Protein AF-A0A924G6T2-F1 (afdb_monomer)

Radius of gyration: 15.88 Å; Cα contacts (8 Å, |Δi|>4): 208; chains: 1; bounding box: 39×36×44 Å

Mean predicted aligned error: 4.58 Å

Solvent-accessible surface area (backbone atoms only — not comparable to full-atom values): 8589 Å² total; per-residue (Å²): 134,54,72,68,56,63,59,54,58,62,24,60,83,71,65,26,46,45,76,44,77,46,79,37,60,40,88,88,78,66,43,76,46,31,30,39,48,40,69,40,36,49,41,94,86,81,38,79,47,59,49,84,65,52,48,67,48,21,65,74,63,65,46,40,50,62,53,42,53,52,49,51,54,51,40,50,54,51,23,57,64,41,61,77,45,105,48,82,44,32,24,33,38,70,42,55,59,80,49,31,65,53,63,66,50,60,54,49,51,54,50,49,39,66,72,67,72,52,64,46,73,33,55,42,82,42,75,49,86,87,59,86,71,88,54,58,71,49,33,52,52,43,53,55,53,52,62,70,69,78

Foldseek 3Di:
DDPVLVQLVCQVVVVQKDWDWAFDADPPPRDGAEIETAIWGQRPPPGIDHCVPCVLSCLVVVVLLVNQVSSVVNLVVVLVVCVPPPHQYAYEYEHELSNQQDCPNLVVVLVVCVVVVDDLRRYHYDYDPSDDNPDPVSSVVSVVSSVVSD

Structure (mmCIF, N/CA/C/O backbone):
data_AF-A0A924G6T2-F1
#
_entry.id   AF-A0A924G6T2-F1
#
loop_
_atom_site.group_PDB
_atom_site.id
_atom_site.type_symbol
_atom_site.label_atom_id
_atom_site.label_alt_id
_atom_site.label_comp_id
_atom_site.label_asym_id
_atom_site.label_entity_id
_atom_site.label_seq_id
_atom_site.pdbx_PDB_ins_code
_atom_site.Cartn_x
_atom_site.Cartn_y
_atom_site.Cartn_z
_atom_site.occupancy
_atom_site.B_iso_or_equiv
_atom_site.auth_seq_id
_atom_site.auth_comp_id
_atom_site.auth_asym_id
_atom_site.auth_atom_id
_atom_site.pdbx_PDB_model_num
ATOM 1 N N . MET A 1 1 ? 15.480 -6.408 -20.104 1.00 56.56 1 MET A N 1
ATOM 2 C CA . MET A 1 1 ? 14.062 -6.718 -19.873 1.00 56.56 1 MET A CA 1
ATOM 3 C C . MET A 1 1 ? 13.894 -8.218 -19.819 1.00 56.56 1 MET A C 1
ATOM 5 O O . MET A 1 1 ? 14.264 -8.893 -20.775 1.00 56.56 1 MET A O 1
ATOM 9 N N . THR A 1 2 ? 13.439 -8.737 -18.684 1.00 74.12 2 THR A N 1
ATOM 10 C CA . THR A 1 2 ? 13.042 -10.146 -18.552 1.00 74.12 2 THR A CA 1
ATOM 11 C C . THR A 1 2 ? 11.643 -10.334 -19.149 1.00 74.12 2 THR A C 1
ATOM 13 O O . THR A 1 2 ? 10.899 -9.362 -19.262 1.00 74.12 2 THR A O 1
ATOM 16 N N . THR A 1 3 ? 11.267 -11.557 -19.537 1.00 86.25 3 THR A N 1
ATOM 17 C CA . THR A 1 3 ? 9.902 -11.855 -20.024 1.00 86.25 3 THR A CA 1
ATOM 18 C C . THR A 1 3 ? 8.847 -11.387 -19.019 1.00 86.25 3 THR A C 1
ATOM 20 O O . THR A 1 3 ? 7.939 -10.654 -19.380 1.00 86.25 3 THR A O 1
ATOM 23 N N . LEU A 1 4 ? 9.086 -11.647 -17.731 1.00 91.56 4 LEU A N 1
ATOM 24 C CA . LEU A 1 4 ? 8.181 -11.256 -16.654 1.00 91.56 4 LEU A CA 1
ATOM 25 C C . LEU A 1 4 ? 7.982 -9.732 -16.528 1.00 91.56 4 LEU A C 1
ATOM 27 O O . LEU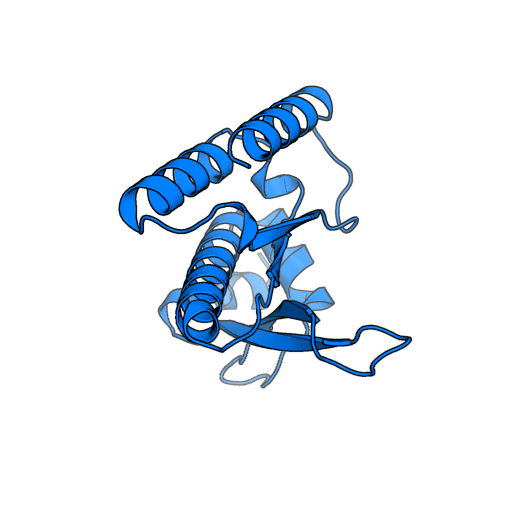 A 1 4 ? 6.940 -9.284 -16.075 1.00 91.56 4 LEU A O 1
ATOM 31 N N . GLU A 1 5 ? 8.960 -8.915 -16.928 1.00 92.69 5 GLU A N 1
ATOM 32 C CA . GLU A 1 5 ? 8.834 -7.447 -16.908 1.00 92.69 5 GLU A CA 1
ATOM 33 C C . GLU A 1 5 ? 7.909 -6.955 -18.018 1.00 92.69 5 GLU A C 1
ATOM 35 O O . GLU A 1 5 ? 7.124 -6.027 -17.830 1.00 92.69 5 GLU A O 1
ATOM 40 N N . VAL A 1 6 ? 8.019 -7.592 -19.188 1.00 93.00 6 VAL A N 1
ATOM 41 C CA . VAL A 1 6 ? 7.130 -7.342 -20.323 1.00 93.00 6 VAL A CA 1
ATOM 42 C C . VAL A 1 6 ? 5.706 -7.722 -19.940 1.00 93.00 6 VAL A C 1
ATOM 44 O O . VAL A 1 6 ? 4.794 -6.944 -20.205 1.00 93.00 6 VAL A O 1
ATOM 47 N N . ASP A 1 7 ? 5.539 -8.863 -19.271 1.00 94.75 7 ASP A N 1
ATOM 48 C CA . ASP A 1 7 ? 4.233 -9.340 -18.822 1.00 94.75 7 ASP A CA 1
ATOM 49 C C . ASP A 1 7 ? 3.654 -8.434 -17.729 1.00 94.75 7 ASP A C 1
ATOM 51 O O . ASP A 1 7 ? 2.476 -8.099 -17.771 1.00 94.75 7 ASP A O 1
ATOM 55 N N . LEU A 1 8 ? 4.467 -7.953 -16.782 1.00 96.25 8 LEU A N 1
ATOM 56 C CA . LEU A 1 8 ? 3.992 -7.070 -15.712 1.00 96.25 8 LEU A CA 1
ATOM 57 C C . LEU A 1 8 ? 3.471 -5.727 -16.245 1.00 96.25 8 LEU A C 1
ATOM 59 O O . LEU A 1 8 ? 2.565 -5.126 -15.665 1.00 96.25 8 LEU A O 1
ATOM 63 N N . ARG A 1 9 ? 4.013 -5.249 -17.369 1.00 95.50 9 ARG A N 1
ATOM 64 C CA . ARG A 1 9 ? 3.576 -3.994 -17.981 1.00 95.50 9 ARG A CA 1
ATOM 65 C C . ARG A 1 9 ? 2.109 -4.080 -18.401 1.00 95.50 9 ARG A C 1
ATOM 67 O O . ARG A 1 9 ? 1.723 -4.923 -19.211 1.00 95.50 9 ARG A O 1
ATOM 74 N N . GLY A 1 10 ? 1.290 -3.169 -17.878 1.00 94.69 10 GLY A N 1
ATOM 75 C CA . GLY A 1 10 ? -0.148 -3.130 -18.140 1.00 94.69 10 GLY A CA 1
ATOM 76 C C . GLY A 1 10 ? -0.943 -4.265 -17.483 1.00 94.69 10 GLY A C 1
ATOM 77 O O . GLY A 1 10 ? -2.115 -4.436 -17.814 1.00 94.69 10 GLY A O 1
ATOM 78 N N . ALA A 1 11 ? -0.342 -5.038 -16.570 1.00 97.25 11 ALA A N 1
ATOM 79 C CA . ALA A 1 11 ? -1.038 -6.089 -15.825 1.00 97.25 11 ALA A CA 1
ATOM 80 C C . ALA A 1 11 ? -2.206 -5.529 -14.993 1.00 97.25 11 ALA A C 1
ATOM 82 O O . ALA A 1 11 ? -3.255 -6.167 -14.899 1.00 97.25 11 ALA A O 1
ATOM 83 N N . VAL A 1 12 ? -2.070 -4.303 -14.466 1.00 97.25 12 VAL A N 1
ATOM 84 C CA . VAL A 1 12 ? -3.163 -3.573 -13.801 1.00 97.25 12 VAL A CA 1
ATOM 85 C C . VAL A 1 12 ? -4.338 -3.384 -14.762 1.00 97.25 12 VAL A C 1
ATOM 87 O O . VAL A 1 12 ? -5.451 -3.814 -14.470 1.00 97.25 12 VAL A O 1
ATOM 90 N N . GLY A 1 13 ? -4.091 -2.825 -15.951 1.00 97.06 13 GLY A N 1
ATOM 91 C CA . GLY A 1 13 ? -5.134 -2.589 -16.957 1.00 97.06 13 GLY A CA 1
ATOM 92 C C . GLY A 1 13 ? -5.799 -3.863 -17.495 1.00 97.06 13 GLY A C 1
ATOM 93 O O . GLY A 1 13 ? -6.942 -3.814 -17.948 1.00 97.06 13 GLY A O 1
ATOM 94 N N . ARG A 1 14 ? -5.114 -5.010 -17.427 1.00 97.75 14 ARG A N 1
ATOM 95 C CA . ARG A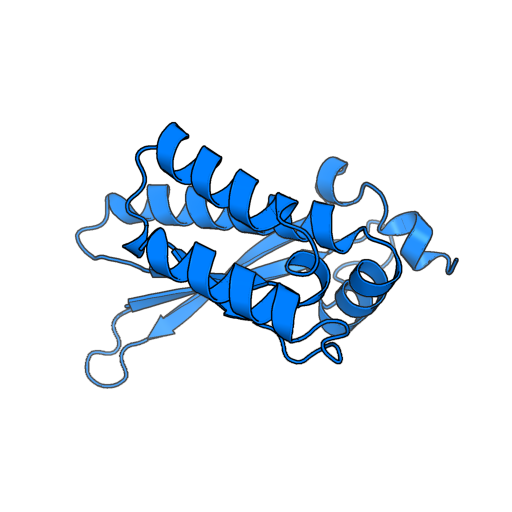 1 14 ? -5.675 -6.324 -17.784 1.00 97.75 14 ARG A CA 1
ATOM 96 C C . ARG A 1 14 ? -6.438 -7.001 -16.638 1.00 97.75 14 ARG A C 1
ATOM 98 O O . ARG A 1 14 ? -6.998 -8.071 -16.855 1.00 97.75 14 ARG A O 1
ATOM 105 N N . GLY A 1 15 ? -6.489 -6.397 -15.449 1.00 97.44 15 GLY A N 1
ATOM 106 C CA . GLY A 1 15 ? -7.148 -6.975 -14.274 1.00 97.44 15 GLY A CA 1
ATOM 107 C C . GLY A 1 15 ? -6.398 -8.166 -13.672 1.00 97.44 15 GLY A C 1
ATOM 108 O O . GLY A 1 15 ? -6.996 -8.993 -12.991 1.00 97.44 15 GLY A O 1
ATOM 109 N N . GLU A 1 16 ? -5.097 -8.280 -13.941 1.00 98.12 16 GLU A N 1
ATOM 110 C CA . GLU A 1 1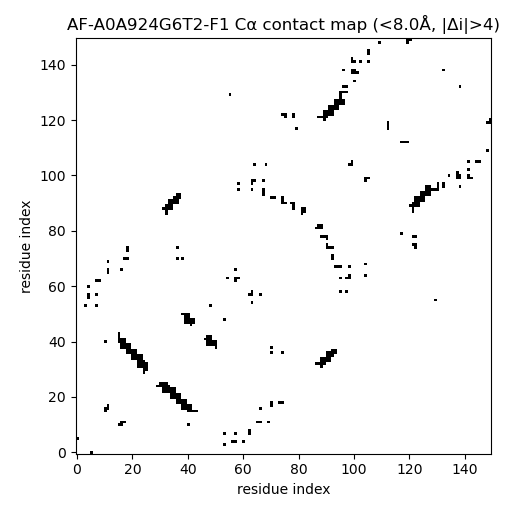6 ? -4.249 -9.346 -13.399 1.00 98.12 16 GLU A CA 1
ATOM 111 C C . GLU A 1 16 ? -3.709 -8.984 -12.011 1.00 98.12 16 GLU A C 1
ATOM 113 O O . GLU A 1 16 ? -3.355 -9.869 -11.235 1.00 98.12 16 GLU A O 1
ATOM 118 N N . ILE A 1 17 ? -3.639 -7.690 -11.690 1.00 98.31 17 ILE A N 1
ATOM 119 C CA . ILE A 1 17 ? -3.265 -7.195 -10.365 1.00 98.31 17 ILE A CA 1
ATOM 120 C C . ILE A 1 17 ? -4.528 -6.966 -9.536 1.00 98.31 17 ILE A C 1
ATOM 122 O O . ILE A 1 17 ? -5.499 -6.384 -10.013 1.00 98.31 17 ILE A O 1
ATOM 126 N N . SER A 1 18 ? -4.515 -7.422 -8.286 1.00 97.50 18 SER A N 1
ATOM 127 C CA . SER A 1 18 ? -5.614 -7.233 -7.336 1.00 97.50 18 SER A CA 1
ATOM 128 C C . SER A 1 18 ? -5.096 -6.968 -5.925 1.00 97.50 18 SER A C 1
ATOM 130 O O . SER A 1 18 ? -3.970 -7.343 -5.589 1.00 97.50 18 SER A O 1
ATOM 132 N N . ALA A 1 19 ? -5.926 -6.329 -5.101 1.00 97.62 19 ALA A N 1
ATOM 133 C CA . ALA A 1 19 ? -5.677 -6.153 -3.676 1.00 97.62 19 ALA A CA 1
ATOM 134 C C . ALA A 1 19 ? -6.397 -7.252 -2.886 1.00 97.62 19 ALA A C 1
ATOM 136 O O . ALA A 1 19 ? -7.601 -7.458 -3.040 1.00 97.62 19 ALA A O 1
ATOM 137 N N . TRP A 1 20 ? -5.658 -7.973 -2.048 1.00 97.31 20 TRP A N 1
ATOM 138 C CA . TRP A 1 20 ? -6.216 -8.869 -1.038 1.00 97.31 20 TRP A CA 1
ATOM 139 C C . TRP A 1 20 ? -6.052 -8.222 0.331 1.00 97.31 20 TRP A C 1
ATOM 141 O O . TRP A 1 20 ? -5.035 -7.589 0.585 1.00 97.31 20 TRP A O 1
ATOM 151 N N . PHE A 1 21 ? -7.024 -8.405 1.221 1.00 96.38 21 PHE A N 1
ATOM 152 C CA . PHE A 1 21 ? -7.027 -7.737 2.521 1.00 96.38 21 PHE A CA 1
ATOM 153 C C . PHE A 1 21 ? -6.804 -8.738 3.648 1.00 96.38 21 PHE A C 1
ATOM 155 O O . PHE A 1 21 ? -7.561 -9.700 3.797 1.00 96.38 21 PHE A O 1
ATOM 162 N N . GLN A 1 22 ? -5.760 -8.513 4.440 1.00 96.44 22 GLN A N 1
ATOM 163 C CA . GLN A 1 22 ? -5.450 -9.324 5.610 1.00 96.44 22 GLN A CA 1
ATOM 164 C C . GLN A 1 22 ? -5.861 -8.587 6.885 1.00 96.44 22 GLN A C 1
ATOM 166 O O . GLN A 1 22 ? -5.406 -7.478 7.132 1.00 96.44 22 GLN A O 1
ATOM 171 N N . ALA A 1 23 ? -6.705 -9.207 7.710 1.00 94.31 23 ALA A N 1
ATOM 172 C CA . ALA A 1 23 ? -7.168 -8.603 8.955 1.00 94.31 23 ALA A CA 1
ATOM 173 C C . ALA A 1 23 ? -6.070 -8.527 10.025 1.00 94.31 23 ALA A C 1
ATOM 175 O O . ALA A 1 23 ? -5.346 -9.496 10.266 1.00 94.31 23 ALA A O 1
ATOM 176 N N . GLN A 1 24 ? -6.019 -7.392 10.717 1.00 94.06 24 GLN A N 1
ATOM 177 C CA . GLN A 1 24 ? -5.220 -7.161 11.912 1.00 94.06 24 GLN A CA 1
ATOM 178 C C . GLN A 1 24 ? -6.147 -7.092 13.132 1.00 94.06 24 GLN A C 1
ATOM 180 O O . GLN A 1 24 ? -7.157 -6.381 13.137 1.00 94.06 24 GLN A O 1
ATOM 185 N N . HIS A 1 25 ? -5.810 -7.859 14.169 1.00 92.81 25 HIS A N 1
ATOM 186 C CA . HIS A 1 25 ? -6.641 -8.023 15.359 1.00 92.81 25 HIS A CA 1
ATOM 187 C C . HIS A 1 25 ? -6.041 -7.299 16.564 1.00 92.81 25 HIS A C 1
ATOM 189 O O . HIS A 1 25 ? -4.853 -7.442 16.854 1.00 92.81 25 HIS A O 1
ATOM 195 N N . ASP A 1 26 ? -6.884 -6.603 17.323 1.00 93.06 26 ASP A N 1
ATOM 196 C CA . ASP A 1 26 ? -6.539 -6.172 18.671 1.00 93.06 26 ASP A CA 1
ATOM 197 C C . ASP A 1 26 ? -6.330 -7.405 19.562 1.00 93.06 26 ASP A C 1
ATOM 199 O O . ASP A 1 26 ? -7.201 -8.269 19.683 1.00 93.06 26 ASP A O 1
ATOM 203 N N . VAL A 1 27 ? -5.155 -7.497 20.186 1.00 93.75 27 VAL A N 1
ATOM 204 C CA . VAL A 1 27 ? -4.718 -8.699 20.916 1.00 93.75 27 VAL A CA 1
ATOM 205 C C . VAL A 1 27 ? -5.560 -8.960 22.170 1.00 93.75 27 VAL A C 1
ATOM 207 O O . VAL A 1 27 ? -5.675 -10.105 22.605 1.00 93.75 27 VAL A O 1
ATOM 210 N N . ILE A 1 28 ? -6.156 -7.921 22.760 1.00 95.44 28 ILE A N 1
ATOM 211 C CA . ILE A 1 28 ? -6.916 -8.031 24.011 1.00 95.44 28 ILE A CA 1
ATOM 212 C C . ILE A 1 28 ? -8.368 -8.430 23.740 1.00 95.44 28 ILE A C 1
ATOM 214 O O . ILE A 1 28 ? -8.922 -9.292 24.420 1.00 95.44 28 ILE A O 1
ATOM 218 N N . THR A 1 29 ? -8.994 -7.797 22.755 1.00 93.25 29 THR A N 1
ATOM 219 C CA . THR A 1 29 ? -10.418 -7.937 22.431 1.00 93.25 29 THR A CA 1
ATOM 220 C C . THR A 1 29 ? -10.681 -8.955 21.321 1.00 93.25 29 THR A C 1
ATOM 222 O O . THR A 1 29 ? -11.818 -9.404 21.172 1.00 93.25 29 THR A O 1
ATOM 225 N N . GLY A 1 30 ? -9.662 -9.311 20.530 1.00 92.31 30 GLY A N 1
ATOM 226 C CA . GLY A 1 30 ? -9.761 -10.167 19.343 1.00 92.31 30 GLY A CA 1
ATOM 227 C C . GLY A 1 30 ? -10.460 -9.507 18.149 1.00 92.31 30 GLY A C 1
ATOM 228 O O . GLY A 1 30 ? -10.673 -10.153 17.119 1.00 92.31 30 GLY A O 1
ATOM 229 N N . GLN A 1 31 ? -10.853 -8.240 18.276 1.00 90.94 31 GLN A N 1
ATOM 230 C CA . GLN A 1 31 ? -11.610 -7.522 17.256 1.00 90.94 31 GLN A CA 1
ATOM 231 C C . GLN A 1 31 ? -10.695 -7.072 16.119 1.00 90.94 31 GLN A C 1
ATOM 233 O O . GLN A 1 31 ? -9.537 -6.741 16.349 1.00 90.94 31 GLN A O 1
ATOM 238 N N . ILE A 1 32 ? -11.227 -7.044 14.897 1.00 90.88 32 ILE A N 1
ATOM 239 C CA . ILE A 1 32 ? -10.521 -6.460 13.754 1.00 90.88 32 ILE A CA 1
ATOM 240 C C . ILE A 1 32 ? -10.468 -4.947 13.961 1.00 90.88 32 ILE A C 1
ATOM 242 O O . ILE A 1 32 ? -11.508 -4.324 14.188 1.00 90.88 32 ILE A O 1
ATOM 246 N N . VAL A 1 33 ? -9.264 -4.387 13.900 1.00 89.88 33 VAL A N 1
ATOM 247 C CA . VAL A 1 33 ? -9.009 -2.94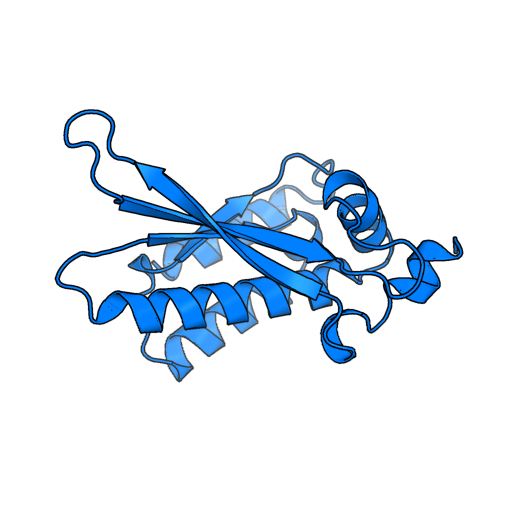5 14.063 1.00 89.88 33 VAL A CA 1
ATOM 248 C C . VAL A 1 33 ? -8.440 -2.305 12.805 1.00 89.88 33 VAL A C 1
ATOM 250 O O . VAL A 1 33 ? -8.654 -1.121 12.567 1.00 89.88 33 VAL A O 1
ATOM 253 N N . ALA A 1 34 ? -7.771 -3.100 11.978 1.00 91.81 34 ALA A N 1
ATOM 254 C CA . ALA A 1 34 ? -7.222 -2.664 10.711 1.00 91.81 34 ALA A CA 1
ATOM 255 C C . ALA A 1 34 ? -7.180 -3.833 9.728 1.00 91.81 34 ALA A C 1
ATOM 257 O O . ALA A 1 34 ? -7.359 -4.999 10.105 1.00 91.81 34 ALA A O 1
ATOM 258 N N . VAL A 1 35 ? -6.924 -3.528 8.467 1.00 94.94 35 VAL A N 1
ATOM 259 C CA . VAL A 1 35 ? -6.548 -4.516 7.464 1.00 94.94 35 VAL A CA 1
ATOM 260 C C . VAL A 1 35 ? -5.341 -4.029 6.679 1.00 94.94 35 VAL A C 1
ATOM 262 O O . VAL A 1 35 ? -5.168 -2.834 6.470 1.00 94.94 35 VAL A O 1
ATOM 265 N N . GLU A 1 36 ? -4.540 -4.958 6.182 1.00 96.06 36 GLU A N 1
ATOM 266 C CA . GLU A 1 36 ? -3.443 -4.661 5.269 1.00 96.06 36 GLU A CA 1
ATOM 267 C C . GLU A 1 36 ? -3.829 -5.035 3.836 1.00 96.06 36 GLU A C 1
ATOM 269 O O . GLU A 1 36 ? -4.246 -6.168 3.572 1.00 96.06 36 GLU A O 1
ATOM 274 N N . ALA A 1 37 ? -3.687 -4.086 2.911 1.00 96.81 37 ALA A N 1
ATOM 275 C CA . ALA A 1 37 ? -3.854 -4.299 1.483 1.00 96.81 37 ALA A CA 1
ATOM 276 C C . ALA A 1 37 ? -2.573 -4.894 0.883 1.00 96.81 37 ALA A C 1
ATOM 278 O O . ALA A 1 37 ? -1.529 -4.246 0.764 1.00 96.81 37 ALA A O 1
ATOM 279 N N . LEU A 1 38 ? -2.677 -6.148 0.458 1.00 96.38 38 LEU A N 1
ATOM 280 C CA . LEU A 1 38 ? -1.591 -6.944 -0.083 1.00 96.38 38 LEU A CA 1
ATOM 281 C C . LEU A 1 38 ? -1.799 -7.169 -1.579 1.00 96.38 38 LEU A C 1
ATOM 283 O O . LEU A 1 38 ? -2.780 -7.777 -2.009 1.00 96.38 38 LEU A O 1
ATOM 287 N N . CYS A 1 39 ? -0.838 -6.711 -2.376 1.00 97.06 39 CYS A N 1
ATOM 288 C CA . CYS A 1 39 ? -0.874 -6.863 -3.826 1.00 97.06 39 CYS A CA 1
ATOM 289 C C . CYS A 1 39 ? -0.812 -8.348 -4.229 1.00 97.06 39 CYS A C 1
ATOM 291 O O . CYS A 1 39 ? -0.139 -9.155 -3.583 1.00 97.06 39 CYS A O 1
ATOM 293 N N . ARG A 1 40 ? -1.513 -8.735 -5.293 1.00 97.75 40 ARG A N 1
ATOM 294 C CA . ARG A 1 40 ? -1.486 -10.082 -5.879 1.00 97.75 40 ARG A CA 1
ATOM 295 C C . ARG A 1 40 ? -1.476 -9.981 -7.387 1.00 97.75 40 ARG A C 1
ATOM 297 O O . ARG A 1 40 ? -2.296 -9.258 -7.946 1.00 97.75 40 ARG A O 1
ATOM 304 N N . TRP A 1 41 ? -0.602 -10.750 -8.031 1.00 98.12 41 TRP A N 1
ATOM 305 C CA . TRP A 1 41 ? -0.575 -10.859 -9.483 1.00 98.12 41 TRP A CA 1
ATOM 306 C C . TRP A 1 41 ? -1.034 -12.242 -9.933 1.00 98.12 41 TRP A C 1
ATOM 308 O O . TRP A 1 41 ? -0.361 -13.244 -9.706 1.00 98.12 41 TRP A O 1
ATOM 318 N N . HIS A 1 42 ? -2.191 -12.292 -10.581 1.00 97.94 42 HIS A N 1
ATOM 319 C CA . HIS A 1 42 ? -2.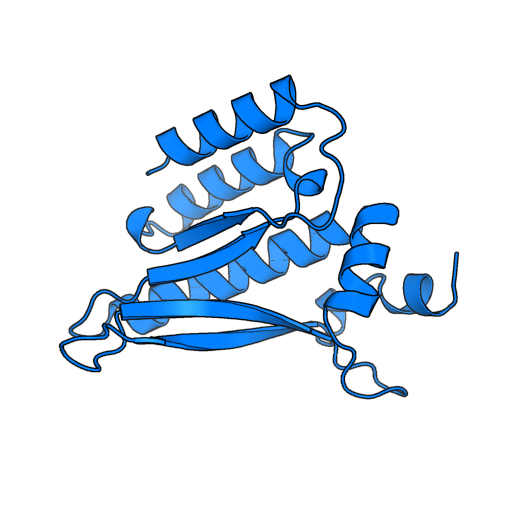740 -13.467 -11.238 1.00 97.94 42 HIS A CA 1
ATOM 320 C C . HIS A 1 42 ? -2.298 -13.486 -12.700 1.00 97.94 42 HIS A C 1
ATOM 322 O O . HIS A 1 42 ? -2.990 -12.987 -13.586 1.00 97.94 42 HIS A O 1
ATOM 328 N N . HIS A 1 43 ? -1.132 -14.068 -12.953 1.00 97.75 43 HIS A N 1
ATOM 329 C CA . HIS A 1 43 ? -0.612 -14.219 -14.301 1.00 97.75 43 HIS A CA 1
ATOM 330 C C . HIS A 1 43 ? -1.416 -15.284 -15.074 1.00 97.75 43 HIS A C 1
ATOM 332 O O . HIS A 1 43 ? -1.650 -16.373 -14.537 1.00 97.75 43 HIS A O 1
ATOM 338 N N . PRO A 1 44 ? -1.784 -15.044 -16.348 1.00 95.88 44 PRO A N 1
ATOM 339 C CA . PRO A 1 44 ? -2.635 -15.956 -17.122 1.00 95.88 44 PRO A CA 1
ATOM 340 C C . PRO A 1 44 ? -2.048 -17.367 -17.280 1.00 95.88 44 PRO A C 1
ATOM 342 O O . PRO A 1 44 ? -2.779 -18.351 -17.212 1.00 95.88 44 PRO A O 1
ATOM 345 N N . GLU A 1 45 ? -0.730 -17.473 -17.472 1.00 95.75 45 GLU A N 1
ATOM 346 C CA . GLU A 1 45 ? -0.037 -18.763 -17.628 1.00 95.75 45 GLU A CA 1
ATOM 347 C C . GLU A 1 45 ? 0.592 -19.310 -16.333 1.00 95.75 45 GLU A C 1
ATOM 349 O O . GLU A 1 45 ? 0.491 -20.502 -16.052 1.00 95.75 45 GLU A O 1
ATOM 354 N N . LEU A 1 46 ? 1.248 -18.456 -15.538 1.00 95.69 46 LEU A N 1
ATOM 355 C CA . LEU A 1 46 ? 2.012 -18.858 -14.351 1.00 95.69 46 LEU A CA 1
ATOM 356 C C . LEU A 1 46 ? 1.163 -18.952 -13.072 1.00 95.69 46 LEU A C 1
ATOM 358 O O . LEU A 1 46 ? 1.648 -19.446 -12.055 1.00 95.69 46 LEU A O 1
ATOM 362 N N . GLY A 1 47 ? -0.095 -18.507 -13.111 1.00 96.50 47 GLY A N 1
ATOM 363 C CA . GLY A 1 47 ? -0.965 -18.463 -11.942 1.00 96.50 47 GLY A CA 1
ATOM 364 C C . GLY A 1 47 ? -0.591 -17.332 -10.985 1.00 96.50 47 GLY A C 1
ATOM 365 O O . GLY A 1 47 ? -0.183 -16.252 -11.407 1.00 96.50 47 GLY A O 1
ATOM 366 N N . LEU A 1 48 ? -0.781 -17.558 -9.684 1.00 97.19 48 LEU A N 1
ATOM 367 C CA . LEU A 1 48 ? -0.494 -16.545 -8.671 1.00 97.19 48 LEU A CA 1
ATOM 368 C C . LEU A 1 48 ? 1.020 -16.365 -8.497 1.00 97.19 48 LEU A C 1
ATOM 370 O O . LEU A 1 48 ? 1.723 -17.299 -8.113 1.00 97.19 48 LEU A O 1
ATOM 374 N N . ILE A 1 49 ? 1.497 -15.149 -8.744 1.00 96.75 49 ILE A N 1
ATOM 375 C CA . ILE A 1 49 ? 2.881 -14.735 -8.532 1.00 96.75 49 ILE A CA 1
ATOM 376 C C . ILE A 1 49 ? 2.948 -13.886 -7.262 1.00 96.75 49 ILE A C 1
ATOM 378 O O . ILE A 1 49 ? 2.221 -12.901 -7.109 1.00 96.75 49 ILE A O 1
ATOM 382 N N . GLU A 1 50 ? 3.841 -14.270 -6.352 1.00 91.88 50 GLU A N 1
ATOM 383 C CA . GLU A 1 50 ? 4.019 -13.594 -5.067 1.00 91.88 50 GLU A CA 1
ATOM 384 C C . GLU A 1 50 ? 4.629 -12.185 -5.220 1.00 91.88 50 GLU A C 1
ATOM 386 O O . GLU A 1 50 ? 5.528 -11.992 -6.050 1.00 91.88 50 GLU A O 1
ATOM 391 N N . PRO A 1 51 ? 4.227 -11.207 -4.381 1.00 92.94 51 PRO A N 1
ATOM 392 C CA . PRO A 1 51 ? 4.749 -9.835 -4.409 1.00 92.94 51 PRO A CA 1
ATOM 393 C C . PRO A 1 51 ? 6.265 -9.733 -4.358 1.00 92.94 51 PRO A C 1
ATOM 395 O O . PRO A 1 51 ? 6.852 -8.927 -5.073 1.00 92.94 51 PRO A O 1
ATOM 398 N N . SER A 1 52 ? 6.921 -10.591 -3.577 1.00 89.44 52 SER A N 1
ATOM 399 C CA . SER A 1 52 ? 8.382 -10.606 -3.458 1.00 89.44 52 SER A CA 1
ATOM 400 C C . SER A 1 52 ? 9.103 -10.799 -4.799 1.00 89.44 52 SER A C 1
ATOM 402 O O . SER A 1 52 ? 10.247 -10.371 -4.943 1.00 89.44 52 SER A O 1
ATOM 404 N N . VAL A 1 53 ? 8.442 -11.406 -5.791 1.00 90.50 53 VAL A N 1
ATOM 405 C CA . VAL A 1 53 ? 8.996 -11.635 -7.128 1.00 90.50 53 VAL A CA 1
ATOM 406 C C . VAL A 1 53 ? 8.795 -10.417 -8.027 1.00 90.50 53 VAL A C 1
ATOM 408 O O . VAL A 1 53 ? 9.748 -9.954 -8.656 1.00 90.50 53 VAL A O 1
ATOM 411 N N . PHE A 1 54 ? 7.569 -9.896 -8.112 1.00 94.19 54 PHE A N 1
ATOM 412 C CA . PHE A 1 54 ? 7.239 -8.870 -9.104 1.00 94.19 54 PHE A CA 1
ATOM 413 C C . PHE A 1 54 ? 7.376 -7.435 -8.588 1.00 94.19 54 PHE A C 1
ATOM 415 O O . PHE A 1 54 ? 7.618 -6.544 -9.397 1.00 94.19 54 PHE A O 1
ATOM 422 N N . ILE A 1 55 ? 7.307 -7.184 -7.276 1.00 93.69 55 ILE A N 1
ATOM 423 C CA . ILE A 1 55 ? 7.519 -5.838 -6.716 1.00 93.69 55 ILE A CA 1
ATOM 424 C C . ILE A 1 55 ? 8.962 -5.389 -6.949 1.00 93.69 55 ILE A C 1
ATOM 426 O O . ILE A 1 55 ? 9.176 -4.304 -7.477 1.00 93.69 55 ILE A O 1
ATOM 430 N N . ALA A 1 56 ? 9.944 -6.262 -6.705 1.00 89.62 56 ALA A N 1
ATOM 431 C CA . ALA A 1 56 ? 11.354 -5.967 -6.982 1.00 89.62 56 ALA A CA 1
ATOM 432 C C . ALA A 1 56 ? 11.636 -5.695 -8.473 1.00 89.62 56 ALA A C 1
ATOM 434 O O . ALA A 1 56 ? 12.626 -5.048 -8.826 1.00 89.62 56 ALA A O 1
ATOM 435 N N . LEU A 1 57 ? 10.794 -6.226 -9.365 1.00 91.62 57 LEU A N 1
ATOM 436 C CA . LEU A 1 57 ? 10.854 -5.960 -10.797 1.00 91.62 57 LEU A CA 1
ATOM 437 C C . LEU A 1 57 ? 10.194 -4.625 -11.145 1.00 91.62 57 LEU A C 1
ATOM 439 O O . LEU A 1 57 ? 10.777 -3.829 -11.881 1.00 91.62 57 LEU A O 1
ATOM 443 N N . ALA A 1 58 ? 9.013 -4.368 -10.582 1.00 93.50 58 ALA A N 1
ATOM 444 C CA . ALA A 1 58 ? 8.277 -3.123 -10.745 1.00 93.50 58 ALA A CA 1
ATOM 445 C C . ALA A 1 58 ? 9.107 -1.915 -10.296 1.00 93.50 58 ALA A C 1
ATOM 447 O O . ALA A 1 58 ? 9.180 -0.901 -10.984 1.00 93.50 58 ALA A O 1
ATOM 448 N N . GLU A 1 59 ? 9.793 -2.072 -9.168 1.00 91.00 59 GLU A N 1
ATOM 449 C CA . GLU A 1 59 ? 10.703 -1.104 -8.566 1.00 91.00 59 GLU A CA 1
ATOM 450 C C . GLU A 1 59 ? 11.871 -0.706 -9.478 1.00 91.00 59 GLU A C 1
ATOM 452 O O . GLU A 1 59 ? 12.351 0.421 -9.415 1.00 91.00 59 GLU A O 1
ATOM 457 N N . LYS A 1 60 ? 12.321 -1.611 -10.354 1.00 87.75 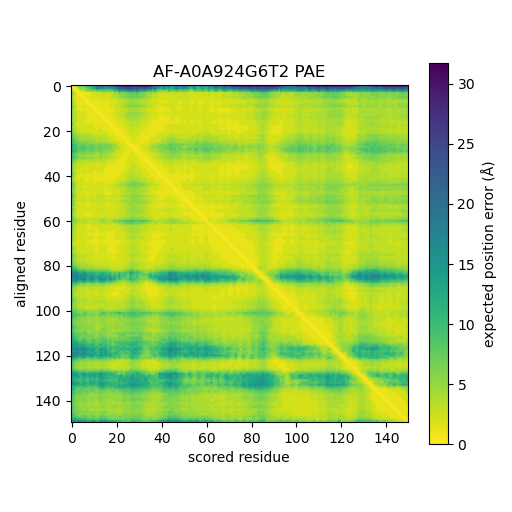60 LYS A N 1
ATOM 458 C CA . LYS A 1 60 ? 13.419 -1.362 -11.305 1.00 87.75 60 LYS A CA 1
ATOM 459 C C . LYS A 1 60 ? 12.947 -0.837 -12.662 1.00 87.75 60 LYS A C 1
ATOM 461 O O . LYS A 1 60 ? 13.791 -0.517 -13.495 1.00 87.75 60 LYS A O 1
ATOM 466 N N . SER A 1 61 ? 11.637 -0.820 -12.912 1.00 86.06 61 SER A N 1
ATOM 467 C CA . SER A 1 61 ? 11.049 -0.589 -14.241 1.00 86.06 61 SER A CA 1
ATOM 468 C C . SER A 1 61 ? 9.980 0.511 -14.263 1.00 86.06 61 SER A C 1
ATOM 470 O O . SER A 1 61 ? 9.182 0.554 -15.197 1.00 86.06 61 SER A O 1
ATOM 472 N N . ASP A 1 62 ? 9.943 1.378 -13.244 1.00 87.50 62 ASP A N 1
ATOM 473 C CA . ASP A 1 62 ? 8.929 2.424 -12.991 1.00 87.50 62 ASP A CA 1
ATOM 474 C C . ASP A 1 62 ? 7.467 1.931 -12.908 1.00 87.50 62 ASP A C 1
ATOM 476 O O . ASP A 1 62 ? 6.581 2.679 -12.495 1.00 87.50 62 ASP A O 1
ATOM 480 N N . LEU A 1 63 ? 7.198 0.650 -13.189 1.00 94.00 63 LEU A N 1
ATOM 481 C CA . LEU A 1 63 ? 5.878 0.020 -13.067 1.00 94.00 63 LEU A CA 1
ATOM 482 C C . LEU A 1 63 ? 5.354 0.048 -11.624 1.00 94.00 63 LEU A C 1
ATOM 484 O O . LEU A 1 63 ? 4.154 -0.096 -11.397 1.00 94.00 63 LEU A O 1
ATOM 488 N N . ILE A 1 64 ? 6.236 0.260 -10.641 1.00 93.50 64 ILE A N 1
ATOM 489 C CA . ILE A 1 64 ? 5.843 0.415 -9.239 1.00 93.50 64 ILE A CA 1
ATOM 490 C C . ILE A 1 64 ? 4.928 1.622 -9.017 1.00 93.50 64 ILE A C 1
ATOM 492 O O . ILE A 1 64 ? 4.110 1.582 -8.105 1.00 93.50 64 ILE A O 1
ATOM 496 N N . GLN A 1 65 ? 5.013 2.656 -9.860 1.00 91.88 65 GLN A N 1
ATOM 497 C CA . GLN A 1 65 ? 4.118 3.814 -9.785 1.00 91.88 65 GLN A CA 1
ATOM 498 C C . GLN A 1 65 ? 2.688 3.432 -10.193 1.00 91.88 65 GLN A C 1
ATOM 500 O O . GLN A 1 65 ? 1.731 3.778 -9.507 1.00 91.88 65 GLN A O 1
ATOM 505 N N . GLU A 1 66 ? 2.539 2.670 -11.285 1.00 93.38 66 GLU A N 1
ATOM 506 C CA . GLU A 1 66 ? 1.239 2.187 -11.777 1.00 93.38 66 GLU A CA 1
ATOM 507 C C . GLU A 1 66 ? 0.580 1.243 -10.761 1.00 93.38 66 GLU A C 1
ATOM 509 O O . GLU A 1 66 ? -0.590 1.406 -10.416 1.00 93.38 66 GLU A O 1
ATOM 514 N N . ILE A 1 67 ? 1.349 0.284 -10.237 1.00 95.50 67 ILE A N 1
ATOM 515 C CA . ILE A 1 67 ? 0.869 -0.669 -9.227 1.00 95.50 67 ILE A CA 1
ATOM 516 C C . ILE A 1 67 ? 0.539 0.048 -7.916 1.00 95.50 67 ILE A C 1
ATOM 518 O O . ILE A 1 67 ? -0.486 -0.244 -7.306 1.00 95.50 67 ILE A O 1
ATOM 522 N N . GLY A 1 68 ? 1.387 0.982 -7.483 1.00 93.50 68 GLY A N 1
ATOM 523 C CA . GLY A 1 68 ? 1.180 1.762 -6.266 1.00 93.50 68 GLY A CA 1
ATOM 524 C C . GLY A 1 68 ? -0.108 2.574 -6.313 1.00 93.50 68 GLY A C 1
ATOM 525 O O . GLY A 1 68 ? -0.925 2.476 -5.400 1.00 93.50 68 GLY A O 1
ATOM 526 N N . GLN A 1 69 ? -0.340 3.285 -7.420 1.00 91.88 69 GLN A N 1
ATOM 527 C CA . GLN A 1 69 ? -1.582 4.022 -7.650 1.00 91.88 69 GLN A CA 1
ATOM 528 C C . GLN A 1 69 ? -2.807 3.104 -7.567 1.00 91.88 69 GLN A C 1
ATOM 530 O O . GLN A 1 69 ? -3.755 3.403 -6.844 1.00 91.88 69 GLN A O 1
ATOM 535 N N . PHE A 1 70 ? -2.770 1.962 -8.257 1.00 95.12 70 PHE A N 1
ATOM 536 C CA . PHE A 1 70 ? -3.858 0.990 -8.208 1.00 95.12 70 PHE A CA 1
ATOM 537 C C . PHE A 1 70 ? -4.124 0.497 -6.780 1.00 95.12 70 PHE A C 1
ATOM 539 O O . PHE A 1 70 ? -5.271 0.462 -6.340 1.00 95.12 70 PHE A O 1
ATOM 546 N N . MET A 1 71 ? -3.076 0.142 -6.034 1.00 95.88 71 MET A N 1
ATOM 547 C CA . MET A 1 71 ? -3.221 -0.354 -4.664 1.00 95.88 71 MET A CA 1
ATOM 548 C C . MET A 1 71 ? -3.832 0.693 -3.732 1.00 95.88 71 MET A C 1
ATOM 550 O O . MET A 1 71 ? -4.705 0.353 -2.940 1.00 95.88 71 MET A O 1
ATOM 554 N N . VAL A 1 72 ? -3.434 1.959 -3.856 1.00 91.88 72 VAL A N 1
ATOM 555 C CA . VAL A 1 72 ? -4.015 3.068 -3.087 1.00 91.88 72 VAL A CA 1
ATOM 556 C C . VAL A 1 72 ? -5.507 3.244 -3.403 1.00 91.88 72 VAL A C 1
ATOM 558 O O . VAL A 1 72 ? -6.321 3.352 -2.486 1.00 91.88 72 VAL A O 1
ATOM 561 N N . GLU A 1 73 ? -5.890 3.203 -4.683 1.00 90.62 73 GLU A N 1
ATOM 562 C CA . GLU A 1 73 ? -7.297 3.283 -5.102 1.00 90.62 73 GLU A CA 1
ATOM 563 C C . GLU A 1 73 ? -8.138 2.138 -4.520 1.00 90.62 73 GLU A C 1
ATOM 565 O O . GLU A 1 73 ? -9.242 2.370 -4.021 1.00 90.62 73 GLU A O 1
ATOM 570 N N . GLN A 1 74 ? -7.613 0.907 -4.537 1.00 93.88 74 GLN A N 1
ATOM 571 C CA . GLN A 1 74 ? -8.288 -0.242 -3.926 1.00 93.88 74 GLN A CA 1
ATOM 572 C C . GLN A 1 74 ? -8.414 -0.088 -2.405 1.00 93.88 74 GLN A C 1
ATOM 574 O O . GLN A 1 74 ? -9.462 -0.408 -1.843 1.00 93.88 74 GLN A O 1
ATOM 579 N N . SER A 1 75 ? -7.379 0.428 -1.739 1.00 92.88 75 SER A N 1
ATOM 580 C CA . SER A 1 75 ? -7.397 0.643 -0.293 1.00 92.88 75 SER A CA 1
ATOM 581 C C . SER A 1 75 ? -8.437 1.675 0.130 1.00 92.88 75 SER A C 1
ATOM 583 O O . SER A 1 75 ? -9.167 1.437 1.089 1.00 92.88 75 SER A O 1
ATOM 585 N N . TRP A 1 76 ? -8.584 2.782 -0.602 1.00 88.50 76 TRP A N 1
ATOM 586 C CA . TRP A 1 76 ? -9.648 3.746 -0.316 1.00 88.50 76 TRP A CA 1
ATOM 587 C C . TRP A 1 76 ? -11.041 3.221 -0.610 1.00 88.50 76 TRP A C 1
ATOM 589 O O . TRP A 1 76 ? -11.960 3.509 0.154 1.00 88.50 76 TRP A O 1
ATOM 599 N N . ALA A 1 77 ? -11.216 2.457 -1.690 1.00 88.56 77 ALA A N 1
ATOM 600 C CA . ALA A 1 77 ? -12.499 1.825 -1.973 1.00 88.56 77 ALA A CA 1
ATOM 601 C C . ALA A 1 77 ? -12.921 0.910 -0.811 1.00 88.56 77 ALA A C 1
ATOM 603 O O . ALA A 1 77 ? -14.058 0.988 -0.346 1.00 88.56 77 ALA A O 1
ATOM 604 N N . ALA A 1 78 ? -11.981 0.120 -0.287 1.00 90.38 78 ALA A N 1
ATOM 605 C CA . ALA A 1 78 ? -12.213 -0.741 0.865 1.00 90.38 78 ALA A CA 1
ATOM 606 C C . ALA A 1 78 ? -12.466 0.061 2.158 1.00 90.38 78 ALA A C 1
ATOM 608 O O . ALA A 1 78 ? -13.411 -0.223 2.893 1.00 90.38 78 ALA A O 1
ATOM 609 N N . ALA A 1 79 ? -11.688 1.120 2.403 1.00 88.31 79 ALA A N 1
ATOM 610 C CA . ALA A 1 79 ? -11.884 2.013 3.544 1.00 88.31 79 ALA A CA 1
ATOM 611 C C . ALA A 1 79 ? -13.273 2.676 3.521 1.00 88.31 79 ALA A C 1
ATOM 613 O O . ALA A 1 79 ? -13.956 2.740 4.544 1.00 88.31 79 ALA A O 1
ATOM 614 N N . ALA A 1 80 ? -13.728 3.122 2.347 1.00 84.56 80 ALA A N 1
ATOM 615 C CA . ALA A 1 80 ? -15.060 3.682 2.156 1.00 84.56 80 ALA A CA 1
ATOM 616 C C . ALA A 1 80 ? -16.156 2.637 2.415 1.00 84.56 80 ALA A C 1
ATOM 618 O O . ALA A 1 80 ? -17.119 2.931 3.123 1.00 84.56 80 ALA A O 1
ATOM 619 N N . GLU A 1 81 ? -16.000 1.412 1.907 1.00 86.81 81 GLU A N 1
ATOM 620 C CA . GLU A 1 81 ? -16.945 0.314 2.145 1.00 86.81 81 GLU A CA 1
ATOM 621 C C . GLU A 1 81 ? -17.088 -0.002 3.644 1.00 86.81 81 GLU A C 1
ATOM 623 O O . GLU A 1 81 ? -18.205 -0.133 4.154 1.00 86.81 81 GLU A O 1
ATOM 628 N N . TRP A 1 82 ? -15.975 -0.052 4.380 1.00 86.25 82 TRP A N 1
ATOM 629 C CA . TRP A 1 82 ? -15.983 -0.358 5.814 1.00 86.25 82 TRP A CA 1
ATOM 630 C C . TRP A 1 82 ? -16.293 0.833 6.718 1.00 86.25 82 TRP A C 1
ATOM 632 O O . TRP A 1 82 ? -16.660 0.622 7.877 1.00 86.25 82 TRP A O 1
ATOM 642 N N . SER A 1 83 ? -16.248 2.063 6.199 1.00 78.00 83 SER A N 1
ATOM 643 C CA . SER A 1 83 ? -16.645 3.271 6.936 1.00 78.00 83 SER A CA 1
ATOM 644 C C . SER A 1 83 ? -18.109 3.246 7.397 1.00 78.00 83 SER A C 1
ATOM 646 O O . SER A 1 83 ? -18.470 3.911 8.366 1.00 78.00 83 SER A O 1
ATOM 648 N N . HIS A 1 84 ? -18.952 2.452 6.729 1.00 72.75 84 HIS A N 1
ATOM 649 C CA . HIS A 1 84 ? -20.355 2.249 7.090 1.00 72.75 84 HIS A CA 1
ATOM 650 C C . HIS A 1 84 ? -20.568 1.217 8.204 1.00 72.75 84 HIS A C 1
ATOM 652 O O . HIS A 1 84 ? -21.700 1.031 8.651 1.00 72.75 84 HIS A O 1
ATOM 658 N N . SER A 1 85 ? -19.517 0.521 8.639 1.00 71.19 85 SER A N 1
ATOM 659 C CA . SER A 1 85 ? -19.604 -0.374 9.788 1.00 71.19 85 SER A CA 1
ATOM 660 C C . SER A 1 85 ? -19.601 0.428 11.095 1.00 71.19 85 SER A C 1
ATOM 662 O O . SER A 1 85 ? -19.072 1.534 11.155 1.00 71.19 85 SER A O 1
ATOM 664 N N . ASP A 1 86 ? -20.142 -0.132 12.183 1.00 70.81 86 ASP A N 1
ATOM 665 C CA . ASP A 1 86 ? -20.136 0.510 13.517 1.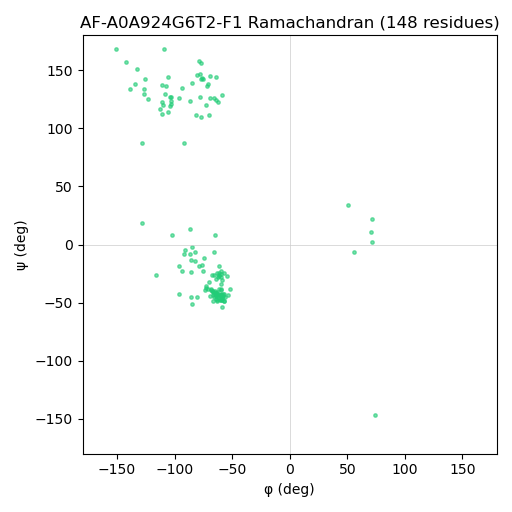00 70.81 86 ASP A CA 1
ATOM 666 C C . ASP A 1 86 ? -18.719 0.682 14.115 1.00 70.81 86 ASP A C 1
ATOM 668 O O . ASP A 1 86 ? -18.552 0.990 15.299 1.00 70.81 86 ASP A O 1
ATOM 672 N N . ARG A 1 87 ? -17.674 0.398 13.333 1.00 73.19 87 ARG A N 1
ATOM 673 C CA . ARG A 1 87 ? -16.281 0.309 13.750 1.00 73.19 87 ARG A CA 1
ATOM 674 C C . ARG A 1 87 ? -15.414 1.051 12.749 1.00 73.19 87 ARG A C 1
ATOM 676 O O . ARG A 1 87 ? -15.572 0.918 11.543 1.00 73.19 87 ARG A O 1
ATOM 683 N N . HIS A 1 88 ? -14.452 1.796 13.268 1.00 77.75 88 HIS A N 1
ATOM 684 C CA . HIS A 1 88 ? -13.406 2.370 12.442 1.00 77.75 88 HIS A CA 1
ATOM 685 C C . HIS A 1 88 ? -12.397 1.265 12.103 1.00 77.75 88 HIS A C 1
ATOM 687 O O . HIS A 1 88 ? -11.706 0.788 13.002 1.00 77.75 88 HIS A O 1
ATOM 693 N N . ILE A 1 89 ? -12.362 0.831 10.842 1.00 86.69 89 ILE A N 1
ATOM 694 C CA . ILE A 1 89 ? -11.367 -0.117 10.328 1.00 86.69 89 ILE A CA 1
ATOM 695 C C . ILE A 1 89 ? -10.386 0.676 9.473 1.00 86.69 89 ILE A C 1
ATOM 697 O O . ILE A 1 89 ? -10.764 1.223 8.439 1.00 86.69 89 ILE A O 1
ATOM 701 N N . GLU A 1 90 ? -9.141 0.750 9.928 1.00 89.94 90 GLU A N 1
ATOM 702 C CA . GLU A 1 90 ? -8.048 1.375 9.183 1.00 89.94 90 GLU A CA 1
ATOM 703 C C . GLU A 1 90 ? -7.569 0.449 8.056 1.00 89.94 90 GLU A C 1
ATOM 705 O O . GLU A 1 90 ? -7.540 -0.773 8.220 1.00 89.94 90 GLU A O 1
ATOM 710 N N . VAL A 1 91 ? -7.194 1.014 6.908 1.00 93.50 91 VAL A N 1
ATOM 711 C CA . VAL A 1 91 ? -6.624 0.253 5.789 1.00 93.50 91 VAL A CA 1
ATOM 712 C C . VAL A 1 91 ? -5.167 0.648 5.588 1.00 93.50 91 VAL A C 1
ATOM 714 O O . VAL A 1 91 ? -4.880 1.783 5.225 1.00 93.50 91 VAL A O 1
ATOM 717 N N . SER A 1 92 ? -4.240 -0.286 5.772 1.00 94.75 92 SER A N 1
ATOM 718 C CA . SER A 1 92 ? -2.825 -0.093 5.451 1.00 94.75 92 SER A CA 1
ATOM 719 C C . SER A 1 92 ? -2.537 -0.399 3.982 1.00 94.75 92 SER A C 1
ATOM 721 O O . SER A 1 92 ? -3.016 -1.400 3.445 1.00 94.75 92 SER A O 1
ATOM 723 N N . VAL A 1 93 ? -1.705 0.414 3.331 1.00 94.69 93 VAL A N 1
ATOM 724 C CA . VAL A 1 93 ? -1.174 0.166 1.984 1.00 94.69 93 VAL A CA 1
ATOM 725 C C . VAL A 1 93 ? 0.347 0.261 1.971 1.00 94.69 93 VAL A C 1
ATOM 727 O O . VAL A 1 93 ? 0.938 1.199 2.502 1.00 94.69 93 VAL A O 1
ATOM 730 N N . ASN A 1 94 ? 0.979 -0.716 1.325 1.00 94.50 94 ASN A N 1
ATOM 731 C CA . ASN A 1 94 ? 2.425 -0.763 1.154 1.00 94.50 94 ASN A CA 1
ATOM 732 C C . ASN A 1 94 ? 2.880 0.200 0.045 1.00 94.50 94 ASN A C 1
ATOM 734 O O . ASN A 1 94 ? 2.415 0.114 -1.095 1.00 94.50 94 ASN A O 1
ATOM 738 N N . VAL A 1 95 ? 3.838 1.072 0.356 1.00 92.38 95 VAL A N 1
ATOM 739 C CA . VAL A 1 95 ? 4.428 2.048 -0.566 1.00 92.38 95 VAL A CA 1
ATOM 740 C C . VAL A 1 95 ? 5.937 1.837 -0.631 1.00 92.38 95 VAL A C 1
ATOM 742 O O . VAL A 1 95 ? 6.646 1.861 0.374 1.00 92.38 95 VAL A O 1
ATOM 745 N N . SER A 1 96 ? 6.441 1.644 -1.848 1.00 91.75 96 SER A N 1
ATOM 746 C CA . SER A 1 96 ? 7.879 1.519 -2.086 1.00 91.75 96 SER A CA 1
ATOM 747 C C . SER A 1 96 ? 8.554 2.891 -1.998 1.00 91.75 96 SER A C 1
ATOM 749 O O . SER A 1 96 ? 8.008 3.862 -2.533 1.00 91.75 96 SER A O 1
ATOM 751 N N . PRO A 1 97 ? 9.778 2.998 -1.448 1.00 89.75 97 PRO A N 1
ATOM 752 C CA . PRO A 1 97 ? 10.542 4.244 -1.465 1.00 89.75 97 PRO A CA 1
ATOM 753 C C . PRO A 1 97 ? 10.732 4.847 -2.865 1.00 89.75 97 PRO A C 1
ATOM 755 O O . PRO A 1 97 ? 10.847 6.063 -2.994 1.00 89.75 97 PRO A O 1
ATOM 758 N N . ALA A 1 98 ? 10.722 4.022 -3.920 1.00 89.88 98 ALA A N 1
ATOM 759 C CA . ALA A 1 98 ? 10.800 4.487 -5.307 1.00 89.88 98 ALA A CA 1
ATOM 760 C C . ALA A 1 98 ? 9.618 5.396 -5.707 1.00 89.88 98 ALA A C 1
ATOM 762 O O . ALA A 1 98 ? 9.767 6.264 -6.564 1.00 89.88 98 ALA A O 1
ATOM 763 N N . GLN A 1 99 ? 8.459 5.245 -5.058 1.00 91.62 99 GLN A N 1
ATOM 764 C CA . GLN A 1 99 ? 7.277 6.091 -5.268 1.00 91.62 99 GLN A CA 1
ATOM 765 C C . GLN A 1 99 ? 7.406 7.467 -4.598 1.00 91.62 99 GLN A C 1
ATOM 767 O O . GLN A 1 99 ? 6.704 8.401 -4.963 1.00 91.62 99 GLN A O 1
ATOM 772 N N . LEU A 1 100 ? 8.337 7.618 -3.651 1.00 90.25 100 LEU A N 1
ATOM 773 C CA . LEU A 1 100 ? 8.537 8.841 -2.868 1.00 90.25 100 LEU A CA 1
ATOM 774 C C . LEU A 1 100 ? 9.728 9.684 -3.348 1.00 90.25 100 LEU A C 1
ATOM 776 O O . LEU A 1 100 ? 10.117 10.646 -2.689 1.00 90.25 100 LEU A O 1
ATOM 780 N N . VAL A 1 101 ? 10.335 9.328 -4.483 1.00 86.69 101 VAL A N 1
ATOM 781 C CA . VAL A 1 101 ? 11.436 10.108 -5.072 1.00 86.69 101 VAL A CA 1
ATOM 782 C C . VAL A 1 101 ? 10.917 11.417 -5.679 1.00 86.69 101 VAL A C 1
ATOM 784 O O . VAL A 1 101 ? 11.573 12.453 -5.570 1.00 86.69 101 VAL A O 1
ATOM 787 N N . THR A 1 102 ? 9.733 11.395 -6.297 1.00 84.94 102 THR A N 1
ATOM 788 C CA . THR A 1 102 ? 9.070 12.577 -6.871 1.00 84.94 102 THR A CA 1
ATOM 789 C C . THR A 1 102 ? 7.847 12.971 -6.039 1.00 84.94 102 THR A C 1
ATOM 791 O O . THR A 1 102 ? 7.410 12.231 -5.161 1.00 84.94 102 THR A O 1
ATOM 794 N N . SER A 1 103 ? 7.291 14.159 -6.296 1.00 86.31 103 SER A N 1
ATOM 795 C CA . SER A 1 103 ? 6.051 14.607 -5.645 1.00 86.31 103 SER A CA 1
ATOM 796 C C . SER A 1 103 ? 4.801 13.921 -6.188 1.00 86.31 103 SER A C 1
ATOM 798 O O . SER A 1 103 ? 3.737 14.040 -5.600 1.00 86.31 103 SER A O 1
ATOM 800 N N . GLU A 1 104 ? 4.904 13.199 -7.307 1.00 88.00 104 GLU A N 1
ATOM 801 C CA . GLU A 1 104 ? 3.733 12.741 -8.057 1.00 88.00 104 GLU A CA 1
ATOM 802 C C . GLU A 1 104 ? 2.815 11.847 -7.224 1.00 88.00 104 GLU A C 1
ATOM 804 O O . GLU A 1 104 ? 1.595 11.977 -7.312 1.00 88.00 104 GLU A O 1
ATOM 809 N N . PHE A 1 105 ? 3.389 10.968 -6.399 1.00 87.94 105 PHE A N 1
ATOM 810 C CA . PHE A 1 105 ? 2.617 10.106 -5.510 1.00 87.94 105 PHE A CA 1
ATOM 811 C C . PHE A 1 105 ? 1.901 10.910 -4.418 1.00 87.94 105 PHE A C 1
ATOM 813 O O . PHE A 1 105 ? 0.699 10.743 -4.217 1.00 87.94 105 PHE A O 1
ATOM 820 N N . THR A 1 106 ? 2.611 11.812 -3.733 1.00 89.19 106 THR A N 1
ATOM 821 C CA . THR A 1 106 ? 2.038 12.601 -2.631 1.00 89.19 106 THR A CA 1
ATOM 822 C C . THR A 1 106 ? 0.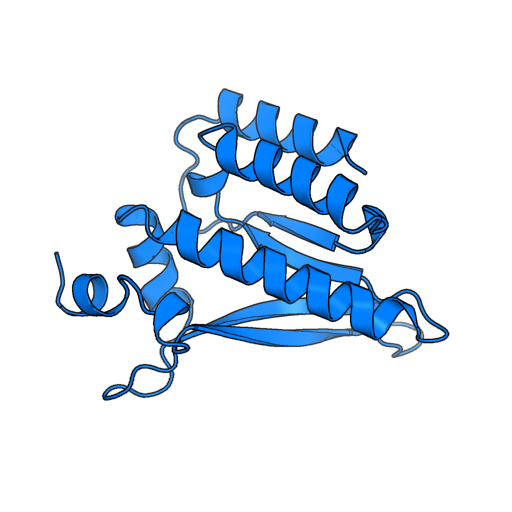998 13.608 -3.125 1.00 89.19 106 THR A C 1
ATOM 824 O O . THR A 1 106 ? -0.055 13.748 -2.505 1.00 89.19 106 THR A O 1
ATOM 827 N N . ASP A 1 107 ? 1.241 14.240 -4.275 1.00 90.19 107 ASP A N 1
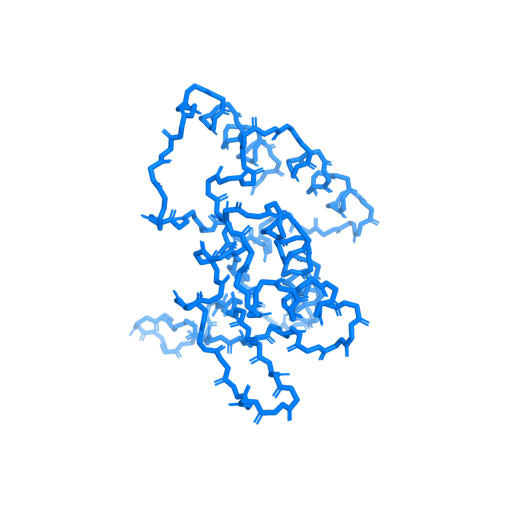ATOM 828 C CA . ASP A 1 107 ? 0.316 15.176 -4.922 1.00 90.19 107 ASP A CA 1
ATOM 829 C C . ASP A 1 107 ? -0.985 14.475 -5.344 1.00 90.19 107 ASP A C 1
ATOM 831 O O . ASP A 1 107 ? -2.082 14.993 -5.118 1.00 90.19 107 ASP A O 1
ATOM 835 N N . ARG A 1 108 ? -0.884 13.271 -5.927 1.00 85.75 108 ARG A N 1
ATOM 836 C CA . ARG A 1 108 ? -2.059 12.453 -6.269 1.00 85.75 108 ARG A CA 1
ATOM 837 C C . ARG A 1 108 ? -2.818 12.025 -5.027 1.00 85.75 108 ARG A C 1
ATOM 839 O O . ARG A 1 108 ? -4.045 12.090 -5.029 1.00 85.75 108 ARG A O 1
ATOM 846 N N . LEU A 1 109 ? -2.105 11.625 -3.972 1.00 86.75 109 LEU A N 1
ATOM 847 C CA . LEU A 1 109 ? -2.749 11.191 -2.742 1.00 86.75 109 LEU A CA 1
ATOM 848 C C . LEU A 1 109 ? -3.602 12.315 -2.138 1.00 86.75 109 LEU A C 1
ATOM 850 O O . LEU A 1 109 ? -4.772 12.110 -1.819 1.00 86.75 109 LEU A O 1
ATOM 854 N N . ALA A 1 110 ? -3.027 13.516 -2.045 1.00 86.25 110 ALA A N 1
ATOM 855 C CA . ALA A 1 110 ? -3.725 14.706 -1.574 1.00 86.25 110 ALA A CA 1
ATOM 856 C C . ALA A 1 110 ? -4.956 15.025 -2.439 1.00 86.25 110 ALA A C 1
ATOM 858 O O . ALA A 1 110 ? -6.035 15.288 -1.912 1.00 86.25 110 ALA A O 1
ATOM 859 N N . HIS A 1 111 ? -4.812 14.945 -3.766 1.00 86.56 111 HIS A N 1
ATOM 860 C CA . HIS A 1 111 ? -5.912 15.201 -4.693 1.00 86.56 111 HIS A CA 1
ATOM 861 C C . HIS A 1 111 ? -7.093 14.239 -4.501 1.00 86.56 111 HIS A C 1
ATOM 863 O O . HIS A 1 111 ? -8.250 14.661 -4.515 1.00 86.56 111 HIS A O 1
ATOM 869 N N . GLU A 1 112 ? -6.820 12.948 -4.322 1.00 80.62 112 GLU A N 1
ATOM 870 C CA . GLU A 1 112 ? -7.863 11.934 -4.160 1.00 80.62 112 GLU A CA 1
ATOM 871 C C . GLU A 1 112 ? -8.562 12.017 -2.797 1.00 80.62 112 GLU A C 1
ATOM 873 O O . GLU A 1 112 ? -9.785 11.859 -2.739 1.00 80.62 112 GLU A O 1
ATOM 878 N N . LEU A 1 113 ? -7.832 12.350 -1.724 1.00 80.31 113 LEU A N 1
ATOM 879 C CA . LEU A 1 113 ? -8.427 12.641 -0.413 1.00 80.31 113 LEU A CA 1
ATOM 880 C C . LEU A 1 113 ? -9.451 13.781 -0.508 1.00 80.31 113 LEU A C 1
ATOM 882 O O . LEU A 1 113 ? -10.594 13.621 -0.068 1.00 80.31 113 LEU A O 1
ATOM 886 N N . ASP A 1 114 ? -9.074 14.889 -1.154 1.00 81.94 114 ASP A N 1
ATOM 887 C CA . ASP A 1 114 ? -9.964 16.032 -1.379 1.00 81.94 114 ASP A CA 1
ATOM 888 C C . ASP A 1 114 ? -11.179 15.640 -2.237 1.00 81.94 114 ASP A C 1
ATOM 890 O O . ASP A 1 114 ? -12.321 15.996 -1.928 1.00 81.94 114 ASP A O 1
ATOM 894 N N . ARG A 1 115 ? -10.956 14.875 -3.315 1.00 80.62 115 ARG A N 1
ATOM 895 C CA . ARG A 1 115 ? -12.001 14.480 -4.272 1.00 80.62 115 ARG A CA 1
ATOM 896 C C . ARG A 1 115 ? -13.040 13.542 -3.662 1.00 80.62 115 ARG A C 1
ATOM 898 O O . ARG A 1 115 ? -14.227 13.672 -3.965 1.00 80.62 115 ARG A O 1
ATOM 905 N N . LEU A 1 116 ? -12.607 12.578 -2.854 1.00 71.94 116 LEU A N 1
ATOM 906 C CA . LEU A 1 116 ? -13.472 11.543 -2.286 1.00 71.94 116 LEU A CA 1
ATOM 907 C C . LEU A 1 116 ? -14.068 11.937 -0.927 1.00 71.94 116 LEU A C 1
ATOM 909 O O . LEU A 1 116 ? -14.908 11.204 -0.409 1.00 71.94 116 LEU A O 1
ATOM 913 N N . SER A 1 117 ? -13.678 13.094 -0.368 1.00 74.44 117 SER A N 1
ATOM 914 C CA . SER A 1 117 ? -14.087 13.535 0.978 1.00 74.44 117 SER A CA 1
ATOM 915 C C . SER A 1 117 ? -13.847 12.453 2.039 1.00 74.44 117 SER A C 1
ATOM 917 O O . SER A 1 117 ? -14.636 12.293 2.974 1.00 74.44 117 SER A O 1
ATOM 919 N N . LEU A 1 118 ? -12.775 11.676 1.863 1.00 69.44 118 LEU A N 1
ATOM 920 C CA . LEU A 1 118 ? -12.413 10.598 2.773 1.00 69.44 118 LEU A CA 1
ATOM 921 C C . LEU A 1 118 ? -11.692 11.169 3.985 1.00 69.44 118 LEU A C 1
ATOM 923 O O . LEU A 1 118 ? -10.937 12.135 3.890 1.00 69.44 118 LEU A O 1
ATOM 927 N N . SER A 1 119 ? -11.913 10.542 5.138 1.00 73.12 119 SER A N 1
ATOM 928 C CA . SER A 1 119 ? -11.098 10.831 6.312 1.00 73.12 119 SER A CA 1
ATOM 929 C C . SER A 1 119 ? -9.664 10.366 6.035 1.00 73.12 119 SER A C 1
ATOM 931 O O . SER A 1 119 ? -9.486 9.188 5.715 1.00 73.12 119 SER A O 1
ATOM 933 N N . PRO A 1 120 ? -8.638 11.219 6.187 1.00 70.25 120 PRO A N 1
ATOM 934 C CA . PRO A 1 120 ? -7.244 10.799 6.025 1.00 70.25 120 PRO A CA 1
ATOM 935 C C . PRO A 1 120 ? -6.866 9.688 7.016 1.00 70.25 120 PRO A C 1
ATOM 937 O O . PRO A 1 120 ? -6.119 8.786 6.665 1.00 70.25 120 PRO A O 1
ATOM 940 N N . LEU A 1 121 ? -7.525 9.649 8.181 1.00 71.88 121 LEU A N 1
ATOM 941 C CA . LEU A 1 121 ? -7.351 8.611 9.205 1.00 71.88 121 LEU A CA 1
ATOM 942 C C . LEU A 1 121 ? -7.818 7.212 8.771 1.00 71.88 121 LEU A C 1
ATOM 944 O O . LEU A 1 121 ? -7.671 6.259 9.527 1.00 71.88 121 LEU A O 1
ATOM 948 N N . SER A 1 122 ? -8.435 7.080 7.596 1.00 79.06 122 SER A N 1
ATOM 949 C CA . SER A 1 122 ? -8.910 5.791 7.087 1.00 79.06 122 SER A CA 1
ATOM 950 C C . SER A 1 122 ? -7.837 4.993 6.337 1.00 79.06 122 SER A C 1
ATOM 952 O O . SER A 1 122 ? -8.032 3.799 6.106 1.00 79.06 122 SER A O 1
ATOM 954 N N . LEU A 1 123 ? -6.711 5.629 5.985 1.00 87.06 123 LEU A N 1
ATOM 955 C CA . LEU A 1 123 ? -5.611 5.012 5.249 1.00 87.06 123 LEU A CA 1
ATOM 956 C C . LEU A 1 123 ? -4.281 5.194 5.991 1.00 87.06 123 LEU A C 1
ATOM 958 O O . LEU A 1 123 ? -3.890 6.312 6.309 1.00 87.06 123 LEU A O 1
ATOM 962 N N . SER A 1 124 ? -3.549 4.102 6.176 1.00 90.56 124 SER A N 1
ATOM 963 C CA . SER A 1 124 ? -2.186 4.103 6.701 1.00 90.56 124 SER A CA 1
ATOM 964 C C . SER A 1 124 ? -1.198 3.714 5.612 1.00 90.56 124 SER A C 1
ATOM 966 O O . SER A 1 124 ? -1.455 2.822 4.803 1.00 90.56 124 SER A O 1
ATOM 968 N N . ILE A 1 125 ? -0.070 4.419 5.549 1.00 90.19 125 ILE A N 1
ATOM 969 C CA . ILE A 1 125 ? 0.979 4.162 4.562 1.00 90.19 125 ILE A CA 1
ATOM 970 C C . ILE A 1 125 ? 2.133 3.445 5.249 1.00 90.19 125 ILE A C 1
ATOM 972 O O . ILE A 1 125 ? 2.790 3.999 6.132 1.00 90.19 125 ILE A O 1
ATOM 976 N N . GLU A 1 126 ? 2.419 2.235 4.783 1.00 91.25 126 GLU A N 1
ATOM 977 C CA . GLU A 1 126 ? 3.536 1.424 5.252 1.00 91.25 126 GLU A CA 1
ATOM 978 C C . GLU A 1 126 ? 4.669 1.475 4.229 1.00 91.25 126 GLU A C 1
ATOM 980 O O . GLU A 1 126 ? 4.493 1.128 3.062 1.00 91.25 126 GLU A O 1
ATOM 985 N N . ILE A 1 127 ? 5.847 1.938 4.647 1.00 88.00 127 ILE A N 1
ATOM 986 C CA . ILE A 1 127 ? 7.006 2.027 3.755 1.00 88.00 127 ILE A CA 1
ATOM 987 C C . ILE A 1 127 ? 7.750 0.697 3.752 1.00 88.00 127 ILE A C 1
ATOM 989 O O . ILE A 1 127 ? 8.193 0.233 4.802 1.00 88.00 127 ILE A O 1
ATOM 993 N N . THR A 1 128 ? 7.933 0.105 2.572 1.00 82.94 128 THR A N 1
ATOM 994 C CA . THR A 1 128 ? 8.653 -1.167 2.448 1.00 82.94 128 THR A CA 1
ATOM 995 C C . THR A 1 128 ? 10.170 -0.972 2.547 1.00 82.94 128 THR A C 1
ATOM 997 O O . THR A 1 128 ? 10.739 -0.031 1.996 1.00 82.94 128 THR A O 1
ATOM 1000 N N . GLU A 1 129 ? 10.863 -1.913 3.195 1.00 76.56 129 GLU A N 1
ATOM 1001 C CA . GLU A 1 129 ? 12.336 -1.926 3.302 1.00 76.56 129 GLU A CA 1
ATOM 1002 C C . GLU A 1 129 ? 13.026 -2.628 2.108 1.00 76.56 129 GLU A C 1
ATOM 1004 O O . GLU A 1 129 ? 14.213 -2.952 2.156 1.00 76.56 129 GLU A O 1
ATOM 1009 N N . SER A 1 130 ? 12.291 -2.890 1.020 1.00 71.44 130 SER A N 1
ATOM 1010 C CA . SER A 1 130 ? 12.746 -3.669 -0.146 1.00 71.44 130 SER A CA 1
ATOM 1011 C C . SER A 1 130 ? 13.882 -3.012 -0.936 1.00 71.44 130 SER A C 1
ATOM 1013 O O . SER A 1 130 ? 14.669 -3.716 -1.576 1.00 71.44 130 SER A O 1
ATOM 1015 N N . LEU A 1 131 ? 13.992 -1.682 -0.883 1.00 75.81 131 LEU A N 1
ATOM 1016 C CA . LEU A 1 131 ? 14.987 -0.917 -1.627 1.00 75.81 131 LEU A CA 1
ATOM 1017 C C . LEU A 1 131 ? 15.825 0.002 -0.738 1.00 75.81 131 LEU A C 1
ATOM 1019 O O . LEU A 1 131 ? 15.285 0.693 0.128 1.00 75.81 131 LEU A O 1
ATOM 1023 N N . PRO A 1 132 ? 17.132 0.135 -1.034 1.00 76.75 132 PRO A N 1
ATOM 1024 C CA . PRO A 1 132 ? 17.916 1.257 -0.546 1.00 76.75 132 PRO A CA 1
ATOM 1025 C C . PRO A 1 132 ? 17.307 2.583 -1.019 1.00 76.75 132 PRO A C 1
ATOM 1027 O O . PRO A 1 132 ? 17.078 2.784 -2.213 1.00 76.75 132 PRO A O 1
ATOM 1030 N N . ILE A 1 133 ? 17.083 3.504 -0.084 1.00 79.75 133 ILE A N 1
ATOM 1031 C CA . ILE A 1 133 ? 16.569 4.842 -0.383 1.00 79.75 133 ILE A CA 1
ATOM 1032 C C . ILE A 1 133 ? 17.660 5.643 -1.104 1.00 79.75 133 ILE A C 1
ATOM 1034 O O . ILE A 1 133 ? 18.682 5.982 -0.508 1.00 79.75 133 ILE A O 1
ATOM 1038 N N . ALA A 1 134 ? 17.443 5.936 -2.389 1.00 75.31 134 ALA A N 1
ATOM 1039 C CA . ALA A 1 134 ? 18.423 6.625 -3.231 1.00 75.31 134 ALA A CA 1
ATOM 1040 C C . ALA A 1 134 ? 18.595 8.113 -2.867 1.00 75.31 134 ALA A C 1
ATOM 1042 O O . ALA A 1 134 ? 19.718 8.614 -2.873 1.00 75.31 134 ALA A O 1
ATOM 1043 N N . ASP A 1 135 ? 17.501 8.800 -2.521 1.00 83.56 135 ASP A N 1
ATOM 1044 C CA . ASP A 1 135 ? 17.484 10.211 -2.115 1.00 83.56 135 ASP A CA 1
ATOM 1045 C C . ASP A 1 135 ? 16.735 10.363 -0.784 1.00 83.56 135 ASP A C 1
ATOM 1047 O O . ASP A 1 135 ? 15.520 10.562 -0.730 1.00 83.56 135 ASP A O 1
ATOM 1051 N N . VAL A 1 136 ? 17.474 10.200 0.317 1.00 87.19 136 VAL A N 1
ATOM 1052 C CA . VAL A 1 136 ? 16.911 10.269 1.674 1.00 87.19 136 VAL A CA 1
ATOM 1053 C C . VAL A 1 136 ? 16.266 11.633 1.958 1.00 87.19 136 VAL A C 1
ATOM 1055 O O . VAL A 1 136 ? 15.137 11.630 2.446 1.00 87.19 136 VAL A O 1
ATOM 1058 N N . PRO A 1 137 ? 16.897 12.791 1.660 1.00 88.75 137 PRO A N 1
ATOM 1059 C CA . PRO A 1 137 ? 16.252 14.090 1.846 1.00 88.75 137 PRO A CA 1
ATOM 1060 C C . PRO A 1 137 ? 14.916 14.231 1.110 1.00 88.75 137 PRO A C 1
ATOM 1062 O O . PRO A 1 137 ? 13.949 14.696 1.716 1.00 88.75 137 PRO A O 1
ATOM 1065 N N . ALA A 1 138 ? 14.840 13.809 -0.158 1.00 87.88 138 ALA A N 1
ATOM 1066 C CA . ALA A 1 138 ? 13.599 13.878 -0.924 1.00 87.88 138 ALA A CA 1
ATOM 1067 C C . ALA A 1 138 ? 12.505 13.003 -0.300 1.00 87.88 138 ALA A C 1
ATOM 1069 O O . ALA A 1 138 ? 11.402 13.490 -0.055 1.00 87.88 138 ALA A O 1
ATOM 1070 N N . VAL A 1 139 ? 12.821 11.749 0.038 1.00 87.69 139 VAL A N 1
ATOM 1071 C CA . VAL A 1 139 ? 11.856 10.828 0.659 1.00 87.69 139 VAL A CA 1
ATOM 1072 C C . VAL A 1 139 ? 11.381 11.345 2.017 1.00 87.69 139 VAL A C 1
ATOM 1074 O O . VAL A 1 139 ? 10.184 11.326 2.286 1.00 87.69 139 VAL A O 1
ATOM 1077 N N . VAL A 1 140 ? 12.277 11.870 2.860 1.00 89.12 140 VAL A N 1
ATOM 1078 C CA . VAL A 1 140 ? 11.897 12.474 4.150 1.00 89.12 140 VAL A CA 1
ATOM 1079 C C . VAL A 1 140 ? 10.939 13.646 3.946 1.00 89.12 140 VAL A C 1
ATOM 1081 O O . VAL A 1 140 ? 9.920 13.719 4.631 1.00 89.12 140 VAL A O 1
ATOM 1084 N N . GLN A 1 141 ? 11.207 14.517 2.968 1.00 92.06 141 GLN A N 1
ATOM 1085 C CA . GLN A 1 141 ? 10.292 15.606 2.635 1.00 92.06 141 GLN A CA 1
ATOM 1086 C C . GLN A 1 141 ? 8.900 15.077 2.248 1.00 92.06 141 GLN A C 1
ATOM 1088 O O . GLN A 1 141 ? 7.900 15.628 2.710 1.00 92.06 141 GLN A O 1
ATOM 1093 N N . ARG A 1 142 ? 8.817 14.001 1.452 1.00 91.75 142 ARG A N 1
ATOM 1094 C CA . ARG A 1 142 ? 7.533 13.383 1.072 1.00 91.75 142 ARG A CA 1
ATOM 1095 C C . ARG A 1 142 ? 6.805 12.755 2.245 1.00 91.75 142 ARG A C 1
ATOM 1097 O O . ARG A 1 142 ? 5.597 12.925 2.361 1.00 91.75 142 ARG A O 1
ATOM 1104 N N . LEU A 1 143 ? 7.515 12.090 3.150 1.00 89.00 143 LEU A N 1
ATOM 1105 C CA . LEU A 1 143 ? 6.907 11.563 4.371 1.00 89.00 143 LEU A CA 1
ATOM 1106 C C . LEU A 1 143 ? 6.332 12.687 5.242 1.00 89.00 143 LEU A C 1
ATOM 1108 O O . LEU A 1 143 ? 5.249 12.540 5.803 1.00 89.00 143 LEU A O 1
ATOM 1112 N N . ASP A 1 144 ? 7.016 13.829 5.322 1.00 90.19 144 ASP A N 1
ATOM 1113 C CA . ASP A 1 144 ? 6.505 14.997 6.039 1.00 90.19 144 ASP A CA 1
ATOM 1114 C C . ASP A 1 144 ? 5.314 15.656 5.326 1.00 90.19 144 ASP A C 1
ATOM 1116 O O . ASP A 1 144 ? 4.444 16.214 5.991 1.00 90.19 144 ASP A O 1
ATOM 1120 N N . GLU A 1 145 ? 5.255 15.617 3.991 1.00 90.19 145 GLU A N 1
ATOM 1121 C CA . GLU A 1 145 ? 4.072 16.021 3.219 1.00 90.19 145 GLU A CA 1
ATOM 1122 C C . GLU A 1 145 ? 2.879 15.115 3.525 1.00 90.19 145 GLU A C 1
ATOM 1124 O O . GLU A 1 145 ? 1.820 15.629 3.875 1.00 90.19 145 GLU A O 1
ATOM 1129 N N . LEU A 1 146 ? 3.073 13.794 3.489 1.00 87.44 146 LEU A N 1
ATOM 1130 C CA . LEU A 1 146 ? 2.037 12.807 3.800 1.00 87.44 146 LEU A CA 1
ATOM 1131 C C . LEU A 1 146 ? 1.487 12.988 5.217 1.00 87.44 146 LEU A C 1
ATOM 1133 O O . LEU A 1 146 ? 0.283 13.121 5.385 1.00 87.44 146 LEU A O 1
ATOM 1137 N N . ARG A 1 147 ? 2.358 13.129 6.224 1.00 86.94 147 ARG A N 1
ATOM 1138 C CA . ARG A 1 147 ? 1.946 13.377 7.621 1.00 86.94 147 ARG A CA 1
ATOM 1139 C C . ARG A 1 147 ? 1.129 14.653 7.818 1.00 86.94 147 ARG A C 1
ATOM 1141 O O . ARG A 1 147 ? 0.429 14.778 8.817 1.00 86.94 147 ARG A O 1
ATOM 1148 N N . ARG A 1 148 ? 1.274 15.649 6.937 1.00 88.25 148 ARG A N 1
ATOM 1149 C CA . ARG A 1 148 ? 0.483 16.888 7.010 1.00 88.25 148 ARG A CA 1
ATOM 1150 C C . ARG A 1 148 ? -0.929 16.717 6.453 1.00 88.25 148 ARG A C 1
ATOM 1152 O O . ARG A 1 148 ? -1.768 17.560 6.758 1.00 88.25 148 ARG A O 1
ATOM 1159 N N . LEU A 1 149 ? -1.178 15.677 5.656 1.00 83.56 149 LEU A N 1
ATOM 1160 C CA . LEU A 1 149 ? -2.509 15.357 5.134 1.00 83.56 149 LEU A CA 1
ATOM 1161 C C . LEU A 1 149 ? -3.408 14.719 6.203 1.00 83.56 149 LEU A C 1
ATOM 1163 O O . LEU A 1 149 ? -4.628 14.836 6.111 1.00 83.56 149 LEU A O 1
ATOM 1167 N N . GLY A 1 150 ? -2.808 14.125 7.236 1.00 76.88 150 GLY A N 1
ATOM 1168 C CA . GLY A 1 150 ? -3.476 13.435 8.340 1.00 76.88 150 GLY A CA 1
ATOM 1169 C C . GLY A 1 150 ? -2.985 12.006 8.451 1.00 76.88 150 GLY A C 1
ATOM 1170 O O . GLY A 1 150 ? -3.714 11.236 9.107 1.00 76.88 150 GLY A O 1
#

Sequence (150 aa):
MTTLEVDLRGAVGRGEISAWFQAQHDVITGQIVAVEALCRWHHPELGLIEPSVFIALAEKSDLIQEIGQFMVEQSWAAAAEWSHSDRHIEVSVNVSPAQLVTSEFTDRLAHELDRLSLSPLSLSIEITESLPIADVPAVVQRLDELRRLG

pLDDT: mean 88.9, std 7.73, range [56.56, 98.31]

Secondary structure (DSSP, 8-state):
--HHHHHHTTTTTTT-EEEEEEEEE-TTT--EEEEEEEEEEEETTTEEEPHHHHHHHHTTSSHHHHHHHHHHHHHHHHHHHHTTSSS--EEEEEE-GGGGSSSHHHHHHHHHHHHHT--GGGEEEEEPSSS--S-HHHHHHHHHHHHHH-

Nearest PDB structures (foldseek):
  3sy8-assembly1_C  TM=9.028E-01  e=6.200E-10  Pseudomonas aeruginosa PAO1
  3sy8-assembly1_B  TM=8.850E-01  e=7.010E-10  Pseudomonas aeruginosa PAO1
  3sy8-assembly1_A  TM=8.797E-01  e=8.430E-10  Pseudomonas aeruginosa PAO1
  3sy8-assembly1_D  TM=9.017E-01  e=1.466E-09  Pseudomonas aeruginosa PAO1
  4ag0-assembly1_B  TM=7.706E-01  e=2.568E-05  Pseudomonas aeruginosa